Protein AF-A0A920S9R6-F1 (afdb_monomer)

Nearest PDB structures (foldseek):
  3doh-assembly1_A  TM=9.016E-01  e=1.898E-04  Thermotoga maritima
  3doh-assembly1_B  TM=9.014E-01  e=3.666E-04  Thermotoga maritima
  3wyd-assembly1_B  TM=8.411E-01  e=3.435E-03  uncultured organism
  4fhz-assembly1_A-2  TM=7.573E-01  e=6.634E-03  Cereibacter sphaeroides
  4ftw-assembly1_A-2  TM=7.913E-01  e=1.780E-02  Cereibacter sphaeroides 2.4.1

Foldseek 3Di:
DVVCQVCVVPDQEEEAELDAQDDDDLVSAQNHAYEYEYECQAPPRHVVRVVVVQVNNVVSNGHYWYFYQDHDHRDPDPDGDTPDGD

Solvent-accessible surface area (backbone atoms only — not comparable to full-atom values): 4988 Å² total; per-residue (Å²): 102,75,66,52,66,78,41,33,95,79,46,85,56,48,70,45,66,60,48,76,66,65,101,73,66,32,84,59,29,42,89,32,45,34,42,38,37,34,21,60,53,20,85,86,53,56,45,66,28,40,50,52,47,54,50,52,28,46,75,53,63,21,52,63,41,42,37,42,31,70,91,22,37,90,67,89,62,102,82,68,82,64,82,41,81,89

Sequence (86 aa):
MAVGQLLYERLAAIAPVCPPFGFVNPANFKDLPVWCFHGAMDSVIPVSDSVKMVRLLRSGGCNVKFTVYPDADQIVGPRRTPIRTL

Structure (mmCIF, N/CA/C/O backbone):
data_AF-A0A920S9R6-F1
#
_entry.id   AF-A0A920S9R6-F1
#
loop_
_atom_site.group_PDB
_atom_site.id
_atom_site.type_symbol
_atom_site.label_atom_id
_atom_site.label_alt_id
_atom_site.label_comp_id
_atom_site.label_asym_id
_atom_site.label_entity_id
_atom_site.label_seq_id
_atom_site.pdbx_PDB_ins_code
_atom_site.Cartn_x
_atom_site.Cartn_y
_atom_site.Cartn_z
_atom_site.occupancy
_atom_site.B_iso_or_equiv
_atom_site.auth_seq_id
_atom_site.auth_comp_id
_atom_site.auth_asym_id
_atom_site.auth_atom_id
_atom_site.pdbx_PDB_model_num
ATOM 1 N N . MET A 1 1 ? 2.630 7.792 2.028 1.00 70.19 1 MET A N 1
ATOM 2 C CA . MET A 1 1 ? 2.213 7.200 3.323 1.00 70.19 1 MET A CA 1
ATOM 3 C C . MET A 1 1 ? 2.599 8.026 4.545 1.00 70.19 1 MET A C 1
ATOM 5 O O . MET A 1 1 ? 1.770 8.124 5.437 1.00 70.19 1 MET A O 1
ATOM 9 N N . ALA A 1 2 ? 3.794 8.631 4.605 1.00 74.38 2 ALA A N 1
ATOM 10 C CA . ALA A 1 2 ? 4.249 9.400 5.775 1.00 74.38 2 ALA A CA 1
ATOM 11 C C . ALA A 1 2 ? 3.260 10.495 6.229 1.00 74.38 2 ALA A C 1
ATOM 13 O O . ALA A 1 2 ? 2.812 10.478 7.368 1.00 74.38 2 ALA A O 1
ATOM 14 N N . VAL A 1 3 ? 2.823 11.372 5.317 1.00 76.50 3 VAL A N 1
ATOM 15 C CA . VAL A 1 3 ? 1.816 12.410 5.628 1.00 76.50 3 VAL A CA 1
ATOM 16 C C . VAL A 1 3 ? 0.474 11.801 6.048 1.00 76.50 3 VAL A C 1
ATOM 18 O O . VAL A 1 3 ? -0.171 12.296 6.966 1.00 76.50 3 VAL A O 1
ATOM 21 N N . GLY A 1 4 ? 0.085 10.683 5.425 1.00 78.19 4 GLY A N 1
ATOM 22 C CA . GLY A 1 4 ? -1.147 9.968 5.758 1.00 78.19 4 GLY A CA 1
ATOM 23 C C . GLY A 1 4 ? -1.201 9.531 7.222 1.00 78.19 4 GLY A C 1
ATOM 24 O O . GLY A 1 4 ? -2.245 9.657 7.836 1.00 78.19 4 GLY A O 1
ATOM 25 N N . GLN A 1 5 ? -0.080 9.109 7.815 1.00 83.94 5 GLN A N 1
ATOM 26 C CA . GLN A 1 5 ? -0.030 8.737 9.238 1.00 83.94 5 GLN A CA 1
ATOM 27 C C . GLN A 1 5 ? -0.075 9.900 10.212 1.00 83.94 5 GLN A C 1
ATOM 29 O O . GLN A 1 5 ? -0.406 9.679 11.373 1.00 83.94 5 GLN A O 1
ATOM 34 N N . LEU A 1 6 ? 0.299 11.098 9.773 1.00 85.31 6 LEU A N 1
ATOM 35 C CA . LEU A 1 6 ? 0.296 12.290 10.618 1.00 85.31 6 LEU A CA 1
ATOM 36 C C . LEU A 1 6 ? -1.054 13.004 10.582 1.00 85.31 6 LEU A C 1
ATOM 38 O O . LEU A 1 6 ? -1.399 13.707 11.523 1.00 85.31 6 LEU A O 1
ATOM 42 N N . LEU A 1 7 ? -1.810 12.833 9.495 1.00 87.31 7 LEU A N 1
ATOM 43 C CA . LEU A 1 7 ? -3.054 13.557 9.241 1.00 87.31 7 LEU A CA 1
ATOM 44 C C . LEU A 1 7 ? -4.258 12.632 9.034 1.00 87.31 7 LEU A C 1
ATOM 46 O O . LEU A 1 7 ? -5.273 13.092 8.524 1.00 87.31 7 LEU A O 1
ATOM 50 N N . TYR A 1 8 ? -4.166 11.351 9.399 1.00 87.25 8 TYR A N 1
ATOM 51 C CA . TYR A 1 8 ? -5.194 10.342 9.108 1.00 87.25 8 TYR A CA 1
ATOM 52 C C . TYR A 1 8 ? -6.606 10.751 9.550 1.00 87.25 8 TYR A C 1
ATOM 54 O O . TYR A 1 8 ? -7.555 10.521 8.811 1.00 87.25 8 TYR A O 1
ATOM 62 N N . GLU A 1 9 ? -6.738 11.444 10.684 1.00 88.88 9 GLU A N 1
ATOM 63 C CA . GLU A 1 9 ? -8.018 11.949 11.208 1.00 88.88 9 GLU A CA 1
ATOM 64 C C . GLU A 1 9 ? -8.639 13.081 10.369 1.00 88.88 9 GLU A C 1
ATOM 66 O O . GLU A 1 9 ? -9.800 13.437 10.550 1.00 88.88 9 GLU A O 1
ATOM 71 N N . ARG A 1 10 ? -7.865 13.690 9.466 1.00 90.56 10 ARG A N 1
ATOM 72 C CA . ARG A 1 10 ? -8.272 14.836 8.634 1.00 90.56 10 ARG A CA 1
ATOM 73 C C . ARG A 1 10 ? -8.477 14.466 7.169 1.00 90.56 10 ARG A C 1
ATOM 75 O O . ARG A 1 10 ? -8.791 15.337 6.360 1.00 90.56 10 ARG A O 1
ATOM 82 N N . LEU A 1 11 ? -8.247 13.207 6.809 1.00 90.06 11 LEU A N 1
ATOM 83 C CA . LEU A 1 11 ? -8.324 12.729 5.436 1.00 90.06 11 LEU A CA 1
ATOM 84 C C . LEU A 1 11 ? -9.598 11.909 5.247 1.00 90.06 11 LEU A C 1
ATOM 86 O O . LEU A 1 11 ? -9.984 11.134 6.111 1.00 90.06 11 LEU A O 1
ATOM 90 N N . ALA A 1 12 ? -10.231 12.052 4.084 1.00 91.75 12 ALA A N 1
ATOM 91 C CA . ALA A 1 12 ? -11.355 11.196 3.706 1.00 91.75 12 ALA A CA 1
ATOM 92 C C . ALA A 1 12 ? -10.888 9.842 3.139 1.00 91.75 12 ALA A C 1
ATOM 94 O O . ALA A 1 12 ? -11.594 8.846 3.252 1.00 91.75 12 ALA A O 1
ATOM 95 N N . ALA A 1 13 ? -9.713 9.813 2.499 1.00 92.12 13 ALA A N 1
ATOM 96 C CA . ALA A 1 13 ? -9.073 8.619 1.949 1.00 92.12 13 ALA A CA 1
ATOM 97 C C . ALA A 1 13 ? -7.608 8.912 1.584 1.00 92.12 13 ALA A C 1
ATOM 99 O O . ALA A 1 13 ? -7.205 10.074 1.475 1.00 92.12 13 ALA A O 1
ATOM 100 N N . ILE A 1 14 ? -6.828 7.860 1.319 1.00 93.25 14 ILE A N 1
ATOM 101 C CA . ILE A 1 14 ? -5.493 7.968 0.716 1.00 93.25 14 ILE A CA 1
ATOM 102 C C . ILE A 1 14 ? -5.314 7.011 -0.466 1.00 93.25 14 ILE A C 1
ATOM 104 O O . ILE A 1 14 ? -5.788 5.875 -0.449 1.00 93.25 14 ILE A O 1
ATOM 108 N N . ALA A 1 15 ? -4.569 7.459 -1.478 1.00 93.25 15 ALA A N 1
ATOM 109 C CA . ALA A 1 15 ? -4.272 6.681 -2.679 1.00 93.25 15 ALA A CA 1
ATOM 110 C C . ALA A 1 15 ? -2.757 6.624 -2.960 1.00 93.25 15 ALA A C 1
ATOM 112 O O . ALA A 1 15 ? -2.258 7.372 -3.801 1.00 93.25 15 ALA A O 1
ATOM 113 N N . PRO A 1 16 ? -1.977 5.820 -2.209 1.00 91.31 16 PRO A N 1
ATOM 114 C CA . PRO A 1 16 ? -0.540 5.720 -2.437 1.00 91.31 16 PRO A CA 1
ATOM 115 C C . PRO A 1 16 ? -0.220 5.040 -3.780 1.00 91.31 16 PRO A C 1
ATOM 117 O O . PRO A 1 16 ? -0.800 4.006 -4.112 1.00 91.31 16 PRO A O 1
ATOM 120 N N . VAL A 1 17 ? 0.745 5.602 -4.514 1.00 91.12 17 VAL A N 1
ATOM 121 C CA . VAL A 1 17 ? 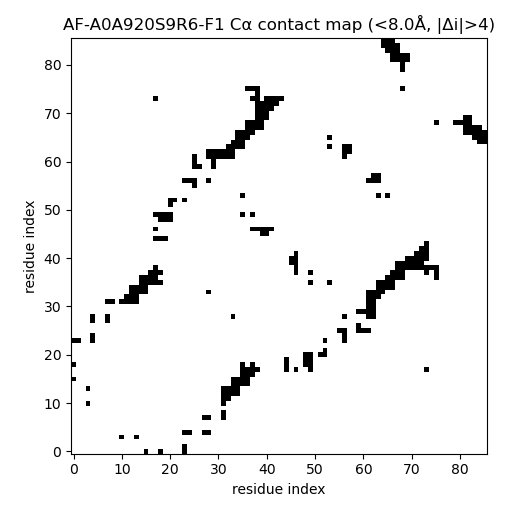1.278 5.064 -5.777 1.00 91.12 17 VAL A CA 1
ATOM 122 C C . VAL A 1 17 ? 2.736 4.677 -5.563 1.00 91.12 17 VAL A C 1
ATOM 124 O O . VAL A 1 17 ? 3.504 5.483 -5.040 1.00 91.12 17 VAL A O 1
ATOM 127 N N . CYS A 1 18 ? 3.075 3.435 -5.907 1.00 89.44 18 CYS A N 1
ATOM 128 C CA . CYS A 1 18 ? 4.382 2.816 -5.682 1.00 89.44 18 CYS A CA 1
ATOM 129 C C . CYS A 1 18 ? 4.977 3.087 -4.280 1.00 89.44 18 CYS A C 1
ATOM 131 O O . CYS A 1 18 ? 6.119 3.533 -4.172 1.00 89.44 18 CYS A O 1
ATOM 133 N N . PRO A 1 19 ? 4.228 2.894 -3.171 1.00 88.06 19 PRO A N 1
ATOM 134 C CA . PRO A 1 19 ? 4.751 3.211 -1.850 1.00 88.06 19 PRO A CA 1
ATOM 135 C C . PRO A 1 19 ? 5.920 2.287 -1.470 1.00 88.06 19 PRO A C 1
ATOM 137 O O . PRO A 1 19 ? 5.796 1.064 -1.585 1.00 88.06 19 PRO A O 1
ATOM 140 N N . PRO A 1 20 ? 7.023 2.841 -0.935 1.00 84.25 20 PRO A N 1
ATOM 141 C CA . PRO A 1 20 ? 8.046 2.025 -0.304 1.00 84.25 20 PRO A CA 1
ATOM 142 C C . PRO A 1 20 ? 7.488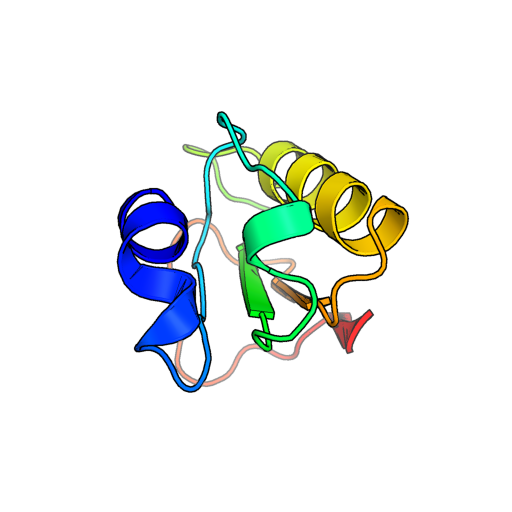 1.391 0.972 1.00 84.25 20 PRO A C 1
ATOM 144 O O . PRO A 1 20 ? 6.566 1.921 1.609 1.00 84.25 20 PRO A O 1
ATOM 147 N N . PHE A 1 21 ? 8.087 0.282 1.392 1.00 81.38 21 PHE A N 1
ATOM 148 C CA . PHE A 1 21 ? 7.777 -0.297 2.688 1.00 81.38 21 PHE A CA 1
ATOM 149 C C . PHE A 1 21 ? 8.531 0.477 3.778 1.00 81.38 21 PHE A C 1
ATOM 151 O O . PHE A 1 21 ? 9.755 0.440 3.854 1.00 81.38 21 PHE A O 1
ATOM 158 N N . GLY A 1 22 ? 7.796 1.204 4.616 1.00 78.56 22 GLY A N 1
ATOM 159 C CA . GLY A 1 22 ? 8.341 1.976 5.735 1.00 78.56 22 GLY A CA 1
ATOM 160 C C . GLY A 1 22 ? 7.445 1.877 6.965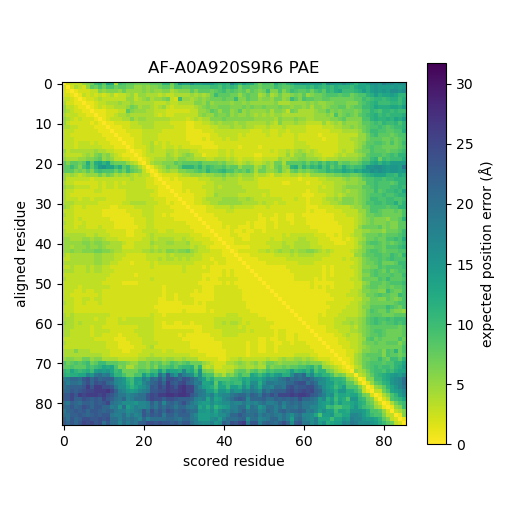 1.00 78.56 22 GLY A C 1
ATOM 161 O O . GLY A 1 22 ? 6.436 1.176 6.932 1.00 78.56 22 GLY A O 1
ATOM 162 N N . PHE A 1 23 ? 7.804 2.580 8.044 1.00 71.44 23 PHE A N 1
ATOM 163 C CA . PHE A 1 23 ? 7.051 2.611 9.304 1.00 71.44 23 PHE A CA 1
ATOM 164 C C . PHE A 1 23 ? 5.594 2.999 9.052 1.00 71.44 23 PHE A C 1
ATOM 166 O O . PHE A 1 23 ? 5.302 4.181 8.929 1.00 71.44 23 PHE A O 1
ATOM 173 N N . VAL A 1 24 ? 4.702 2.017 8.925 1.00 87.12 24 VAL A N 1
ATOM 174 C CA . VAL A 1 24 ? 3.254 2.176 8.779 1.00 87.12 24 VAL A CA 1
ATOM 175 C C . VAL A 1 24 ? 2.609 1.539 9.993 1.00 87.12 24 VAL A C 1
ATOM 177 O O . VAL A 1 24 ? 2.774 0.344 10.213 1.00 87.12 24 VAL A O 1
ATOM 180 N N . ASN A 1 25 ? 1.880 2.331 10.774 1.00 90.88 25 ASN A N 1
ATOM 181 C CA . ASN A 1 25 ? 1.088 1.845 11.893 1.00 90.88 25 ASN A CA 1
ATOM 182 C C . ASN A 1 25 ? -0.368 1.613 11.448 1.00 90.88 25 ASN A C 1
ATOM 184 O O . ASN A 1 25 ? -1.076 2.593 11.206 1.00 90.88 25 ASN A O 1
ATOM 188 N N . PRO A 1 26 ? -0.852 0.357 11.366 1.00 92.38 26 PRO A N 1
ATOM 189 C CA . PRO A 1 26 ? -2.238 0.069 10.997 1.00 92.38 26 PRO A CA 1
ATOM 190 C C . PRO A 1 26 ? -3.281 0.729 11.902 1.00 92.38 26 PRO A C 1
ATOM 192 O O . PRO A 1 26 ? -4.375 1.034 11.436 1.00 92.38 26 PRO A O 1
ATOM 195 N N . ALA A 1 27 ? -2.956 0.996 13.173 1.00 92.69 27 ALA A N 1
ATOM 196 C CA . ALA A 1 27 ? -3.882 1.651 14.096 1.00 92.69 27 ALA A CA 1
ATOM 197 C C . ALA A 1 27 ? -4.364 3.014 13.571 1.00 92.69 27 ALA A C 1
ATOM 199 O O . ALA A 1 27 ? -5.530 3.350 13.741 1.00 92.69 27 ALA A O 1
ATOM 200 N N . ASN A 1 28 ? -3.505 3.739 12.850 1.00 92.38 28 ASN A N 1
ATOM 201 C CA . ASN A 1 28 ? -3.819 5.055 12.294 1.00 92.38 28 ASN A CA 1
ATOM 202 C C . ASN A 1 28 ? -4.691 4.973 11.024 1.00 92.38 28 ASN A C 1
ATOM 204 O O . ASN A 1 28 ? -5.117 5.995 10.507 1.00 92.38 28 ASN A O 1
ATOM 208 N N . PHE A 1 29 ? -4.929 3.782 10.468 1.00 93.19 29 PHE A N 1
ATOM 209 C CA . PHE A 1 29 ? -5.601 3.612 9.173 1.00 93.19 29 PHE A CA 1
ATOM 210 C C . PHE A 1 29 ? -6.864 2.756 9.237 1.00 93.19 29 PHE A C 1
ATOM 212 O O . PHE A 1 29 ? -7.431 2.447 8.191 1.00 93.19 29 PHE A O 1
ATOM 219 N N . LYS A 1 30 ? -7.309 2.335 10.427 1.00 93.00 30 LYS A N 1
ATOM 220 C CA . LYS A 1 30 ? -8.490 1.465 10.566 1.00 93.00 30 LYS A CA 1
ATOM 221 C C . LYS A 1 30 ? -9.731 2.052 9.896 1.00 93.00 30 LYS A C 1
ATOM 223 O O . LYS A 1 30 ? -10.372 1.357 9.112 1.00 93.00 30 LYS A O 1
ATOM 228 N N . ASP A 1 31 ? -9.981 3.334 10.137 1.00 93.00 31 ASP A N 1
ATOM 229 C CA . ASP A 1 31 ? -11.169 4.035 9.644 1.00 93.00 31 ASP A CA 1
ATOM 230 C C . ASP A 1 31 ? -10.904 4.858 8.373 1.00 93.00 31 ASP A C 1
ATOM 232 O O . ASP A 1 31 ? -11.814 5.493 7.845 1.00 93.00 31 ASP A O 1
ATOM 236 N N . LEU A 1 32 ? -9.669 4.839 7.854 1.00 94.31 32 LEU A N 1
ATOM 237 C CA . LEU A 1 32 ? -9.278 5.599 6.669 1.00 94.31 32 LEU A CA 1
ATOM 238 C C . LEU A 1 32 ? -9.190 4.676 5.445 1.00 94.31 32 LEU A C 1
ATOM 240 O O . LEU A 1 32 ? -8.283 3.843 5.379 1.00 94.31 32 LEU A O 1
ATOM 244 N N . PRO A 1 33 ? -10.065 4.828 4.435 1.00 95.00 33 PRO A N 1
ATOM 245 C CA . PRO A 1 33 ? -9.971 4.059 3.202 1.00 95.00 33 PRO A CA 1
ATOM 246 C C . PRO A 1 33 ? -8.626 4.261 2.497 1.00 95.00 33 PRO A C 1
ATOM 248 O O . PRO A 1 33 ? -8.203 5.391 2.232 1.00 95.00 33 PRO A O 1
ATOM 251 N N . VAL A 1 34 ? -7.978 3.152 2.136 1.00 94.75 34 VAL A N 1
ATOM 252 C CA . VAL A 1 34 ? -6.714 3.155 1.392 1.00 94.75 34 VAL A CA 1
ATOM 253 C C . VAL A 1 34 ? -6.901 2.465 0.047 1.00 94.75 34 VAL A C 1
ATOM 255 O O . VAL A 1 34 ? -7.384 1.335 -0.011 1.00 94.75 34 VAL A O 1
ATOM 258 N N . TRP A 1 35 ? -6.465 3.099 -1.042 1.00 95.38 35 TRP A N 1
ATOM 259 C CA . TRP A 1 35 ? -6.357 2.451 -2.351 1.00 95.38 35 TRP A CA 1
ATOM 260 C C . TRP A 1 35 ? -4.931 2.54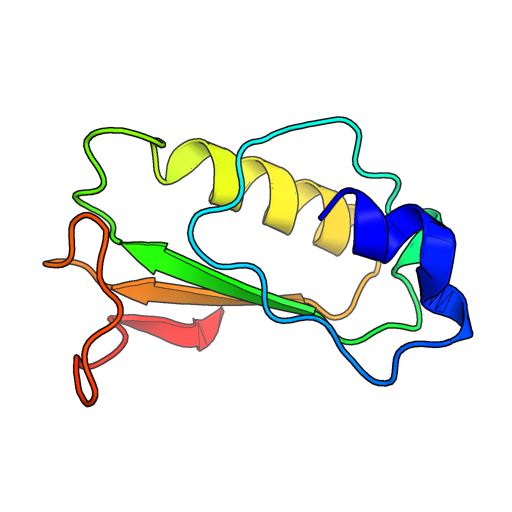5 -2.886 1.00 95.38 35 TRP A C 1
ATOM 262 O O . TRP A 1 35 ? -4.501 3.569 -3.402 1.00 95.38 35 TRP A O 1
ATOM 272 N N . CYS A 1 36 ? -4.185 1.457 -2.739 1.00 93.44 36 CYS A N 1
ATOM 273 C CA . CYS A 1 36 ? -2.805 1.368 -3.185 1.00 93.44 36 CYS A CA 1
ATOM 274 C C . CYS A 1 36 ? -2.716 0.944 -4.661 1.00 93.44 36 CYS A C 1
ATOM 276 O O . CYS A 1 36 ? -3.449 0.051 -5.098 1.00 93.44 36 CYS A O 1
ATOM 278 N N . PHE A 1 37 ? -1.792 1.552 -5.405 1.00 92.81 37 PHE A N 1
ATOM 279 C CA . PHE A 1 37 ? -1.498 1.243 -6.805 1.00 92.81 37 PHE A CA 1
ATOM 280 C C . PHE A 1 37 ? -0.002 0.984 -7.004 1.00 92.81 37 PHE A C 1
ATOM 282 O O . PHE A 1 37 ? 0.822 1.717 -6.461 1.00 92.81 37 PHE A O 1
ATOM 289 N N . HIS A 1 38 ? 0.361 -0.017 -7.811 1.00 92.00 38 HIS A N 1
ATOM 290 C CA . HIS A 1 38 ? 1.767 -0.305 -8.144 1.00 92.00 38 HIS A CA 1
ATOM 291 C C . HIS A 1 38 ? 1.908 -0.923 -9.540 1.00 92.00 38 HIS A C 1
ATOM 293 O O . HIS A 1 38 ? 1.050 -1.702 -9.958 1.00 92.00 38 HIS A O 1
ATOM 299 N N . GLY A 1 39 ? 2.989 -0.614 -10.255 1.00 90.94 39 GLY A N 1
ATOM 300 C CA . GLY A 1 39 ? 3.413 -1.357 -11.445 1.00 90.94 39 GLY A CA 1
ATOM 301 C C . GLY A 1 39 ? 4.197 -2.631 -11.101 1.00 90.94 39 GLY A C 1
ATOM 302 O O . GLY A 1 39 ? 5.091 -2.616 -10.264 1.00 90.94 39 GLY A O 1
ATOM 303 N N . ALA A 1 40 ? 3.879 -3.770 -11.713 1.00 88.94 40 ALA A N 1
ATOM 304 C CA . ALA A 1 40 ? 4.577 -5.023 -11.414 1.00 88.94 40 ALA A CA 1
ATOM 305 C C . ALA A 1 40 ? 6.018 -5.048 -11.951 1.00 88.94 40 ALA A C 1
ATOM 307 O O . ALA A 1 40 ? 6.825 -5.829 -11.452 1.00 88.94 40 ALA A O 1
ATOM 308 N N . MET A 1 41 ? 6.330 -4.200 -12.935 1.00 89.25 41 MET A N 1
ATOM 309 C CA . MET A 1 41 ? 7.661 -4.060 -13.530 1.00 89.25 41 MET A CA 1
ATOM 310 C C . MET A 1 41 ? 8.439 -2.870 -12.958 1.00 89.25 41 MET A C 1
ATOM 312 O O . MET A 1 41 ? 9.443 -2.488 -13.550 1.00 89.25 41 MET A O 1
ATOM 316 N N . ASP A 1 42 ? 7.986 -2.283 -11.841 1.00 88.62 42 ASP A N 1
ATOM 317 C CA . ASP A 1 42 ? 8.672 -1.162 -11.192 1.00 88.62 42 ASP A CA 1
ATOM 318 C C . ASP A 1 42 ? 10.107 -1.552 -10.805 1.00 88.62 42 ASP A C 1
ATOM 320 O O . ASP A 1 42 ? 10.343 -2.382 -9.920 1.00 88.62 42 ASP A O 1
ATOM 324 N N . SER A 1 43 ? 11.061 -0.966 -11.522 1.00 90.00 43 SER A N 1
ATOM 325 C CA . SER A 1 43 ? 12.496 -1.215 -11.370 1.00 90.00 43 SER A CA 1
ATOM 326 C C . SER A 1 43 ? 13.138 -0.403 -10.241 1.00 90.00 43 SER A C 1
ATOM 328 O O . SER A 1 43 ? 14.262 -0.706 -9.840 1.00 90.00 43 SER A O 1
ATOM 330 N N . VAL A 1 44 ? 12.435 0.604 -9.711 1.00 91.69 44 VAL A N 1
ATOM 331 C CA . VAL A 1 44 ? 12.933 1.512 -8.669 1.00 91.69 44 VAL A CA 1
ATOM 332 C C . VAL A 1 44 ? 12.413 1.089 -7.302 1.00 91.69 44 VAL A C 1
ATOM 334 O O . VAL A 1 44 ? 13.190 0.973 -6.354 1.00 91.69 44 VAL A O 1
ATOM 337 N N . ILE A 1 45 ? 11.108 0.832 -7.191 1.00 89.62 45 ILE A N 1
ATOM 338 C CA . ILE A 1 45 ? 10.465 0.368 -5.961 1.00 89.62 45 ILE A CA 1
ATOM 339 C C . ILE A 1 45 ? 9.821 -0.989 -6.243 1.00 89.62 45 ILE A C 1
ATOM 341 O O . ILE A 1 45 ? 8.749 -1.042 -6.847 1.00 89.62 45 ILE A O 1
ATOM 345 N N . PRO A 1 46 ? 10.412 -2.102 -5.774 1.00 92.00 46 PRO A N 1
ATOM 346 C CA . PRO A 1 46 ? 9.859 -3.425 -6.021 1.00 92.00 46 PRO A CA 1
ATOM 347 C C . PRO A 1 46 ? 8.412 -3.534 -5.529 1.00 92.00 46 PRO A C 1
ATOM 349 O O . PRO A 1 46 ? 8.114 -3.217 -4.377 1.00 92.00 46 PRO A O 1
ATOM 352 N N . VAL A 1 47 ? 7.515 -4.092 -6.349 1.00 92.88 47 VAL A N 1
ATOM 353 C CA . VAL A 1 47 ? 6.094 -4.312 -5.989 1.00 92.88 47 VAL A CA 1
ATOM 354 C C . VAL A 1 47 ? 5.908 -5.081 -4.670 1.00 92.88 47 VAL A C 1
ATOM 356 O O . VAL A 1 47 ? 4.890 -4.944 -3.987 1.00 92.88 47 VAL A O 1
ATOM 359 N N . SER A 1 48 ? 6.912 -5.874 -4.276 1.00 93.88 48 SER A N 1
ATOM 360 C CA . SER A 1 48 ? 6.928 -6.610 -3.009 1.00 93.88 48 SER A CA 1
ATOM 361 C C . SER A 1 48 ? 6.799 -5.700 -1.782 1.00 93.88 48 SER A C 1
ATOM 363 O O . SER A 1 48 ? 6.238 -6.128 -0.773 1.00 93.88 48 SER A O 1
ATOM 365 N N . ASP A 1 49 ? 7.230 -4.444 -1.868 1.00 94.19 49 ASP A N 1
ATOM 366 C CA . ASP A 1 49 ? 7.124 -3.479 -0.777 1.00 94.19 49 ASP A CA 1
ATOM 367 C C . ASP A 1 49 ? 5.683 -3.010 -0.556 1.00 94.19 49 ASP A C 1
ATOM 369 O O . ASP A 1 49 ? 5.181 -3.069 0.573 1.00 94.19 49 ASP A O 1
ATOM 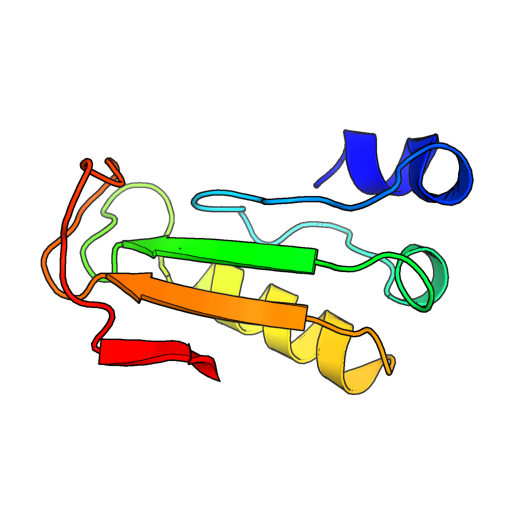373 N N . SER A 1 50 ? 4.956 -2.693 -1.630 1.00 93.50 50 SER A N 1
ATOM 374 C CA . SER A 1 50 ? 3.509 -2.465 -1.552 1.00 93.50 50 SER A CA 1
ATOM 375 C C . SER A 1 50 ? 2.758 -3.688 -1.052 1.00 93.50 50 SER A C 1
ATOM 377 O O . SER A 1 50 ? 1.846 -3.555 -0.237 1.00 93.50 50 SER A O 1
ATOM 379 N N . VAL A 1 51 ? 3.149 -4.892 -1.485 1.00 94.88 51 VAL A N 1
ATOM 380 C CA . VAL A 1 51 ? 2.533 -6.140 -1.006 1.00 94.88 51 VAL A CA 1
ATOM 381 C C . VAL A 1 51 ? 2.713 -6.294 0.506 1.00 94.88 51 VAL A C 1
ATOM 383 O O . VAL A 1 51 ? 1.740 -6.604 1.198 1.00 94.88 51 VAL A O 1
ATOM 386 N N . LYS A 1 52 ? 3.919 -6.060 1.042 1.00 95.00 52 LYS A N 1
ATOM 387 C CA . LYS A 1 52 ? 4.178 -6.099 2.494 1.00 95.00 52 LYS A CA 1
ATOM 388 C C . LYS A 1 52 ? 3.321 -5.071 3.233 1.00 95.00 52 LYS A C 1
ATOM 390 O O . LYS A 1 52 ? 2.682 -5.419 4.223 1.00 95.00 52 LYS A O 1
ATOM 395 N N . MET A 1 53 ? 3.248 -3.838 2.728 1.00 93.81 53 MET A N 1
ATOM 396 C CA . MET A 1 53 ? 2.456 -2.767 3.337 1.00 93.81 53 MET A CA 1
ATOM 397 C C . MET A 1 53 ? 0.955 -3.090 3.352 1.00 93.81 53 MET A C 1
ATOM 399 O O . MET A 1 53 ? 0.303 -2.963 4.387 1.00 93.81 53 MET A O 1
ATOM 403 N N . VAL A 1 54 ? 0.399 -3.540 2.225 1.00 94.81 54 VAL A N 1
ATOM 404 C CA . VAL A 1 54 ? -1.021 -3.908 2.107 1.00 94.81 54 VAL A CA 1
ATOM 405 C C . VAL A 1 54 ? -1.355 -5.073 3.036 1.00 94.81 54 VAL A C 1
ATOM 407 O O . VAL A 1 54 ? -2.387 -5.039 3.704 1.00 94.81 54 VAL A O 1
ATOM 410 N N . ARG A 1 55 ? -0.481 -6.085 3.128 1.00 95.06 55 ARG A N 1
ATOM 411 C CA . ARG A 1 55 ? -0.651 -7.203 4.070 1.00 95.06 55 ARG A CA 1
ATOM 412 C C . ARG A 1 55 ? -0.644 -6.730 5.519 1.00 95.06 55 ARG A C 1
ATOM 414 O O . ARG A 1 55 ? -1.524 -7.135 6.273 1.00 95.06 55 ARG A O 1
ATOM 421 N N . LEU A 1 56 ? 0.293 -5.855 5.884 1.00 94.50 56 LEU A N 1
ATOM 422 C CA . LEU A 1 56 ? 0.374 -5.279 7.225 1.00 94.50 56 LEU A CA 1
ATOM 423 C C . LEU A 1 56 ? -0.922 -4.537 7.587 1.00 94.50 56 LEU A C 1
ATOM 425 O O . LEU A 1 56 ? -1.540 -4.845 8.604 1.00 94.50 56 LEU A O 1
ATOM 429 N N . LEU A 1 57 ? -1.386 -3.629 6.724 1.00 94.31 57 LEU A N 1
ATOM 430 C CA . LEU A 1 57 ? -2.626 -2.879 6.942 1.00 94.31 57 LEU A CA 1
ATOM 431 C C . LEU A 1 57 ? -3.857 -3.795 7.035 1.00 94.31 57 LEU A C 1
ATOM 433 O O . LEU A 1 57 ? -4.663 -3.649 7.951 1.00 94.31 57 LEU A 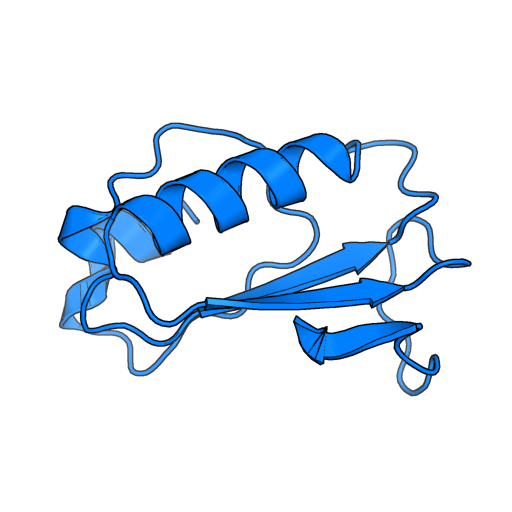O 1
ATOM 437 N N . ARG A 1 58 ? -3.982 -4.787 6.143 1.00 95.88 58 ARG A N 1
ATOM 438 C CA . ARG A 1 58 ? -5.088 -5.760 6.188 1.00 95.88 58 ARG A CA 1
ATOM 439 C C . ARG A 1 58 ? -5.072 -6.595 7.463 1.00 95.88 58 ARG A C 1
ATOM 441 O O . ARG A 1 58 ? -6.124 -6.804 8.055 1.00 95.88 58 ARG A O 1
ATOM 448 N N . SER A 1 59 ? -3.894 -7.030 7.914 1.00 95.75 59 SER A N 1
ATOM 449 C CA . SER A 1 59 ? -3.756 -7.769 9.177 1.00 95.75 59 SER A CA 1
ATOM 450 C C . SER A 1 59 ? -4.139 -6.929 10.400 1.00 95.75 59 SER A C 1
ATOM 452 O O . SER A 1 59 ? -4.618 -7.471 11.390 1.00 95.75 59 SER A O 1
ATOM 454 N N . GLY A 1 60 ? -4.003 -5.602 10.308 1.00 95.06 60 GLY A N 1
ATOM 455 C CA . GLY A 1 60 ? -4.476 -4.647 11.311 1.00 95.06 60 GLY A CA 1
ATOM 456 C C . GLY A 1 60 ? -5.966 -4.294 11.224 1.00 95.06 60 GLY A C 1
ATOM 457 O O . GLY A 1 60 ? -6.433 -3.479 12.022 1.00 95.06 60 GLY A O 1
ATOM 458 N N . GLY A 1 61 ? -6.710 -4.883 10.281 1.00 95.94 61 GLY A N 1
ATOM 459 C CA . GLY A 1 61 ? -8.141 -4.639 10.080 1.00 95.94 61 GLY A CA 1
ATOM 460 C C . GLY A 1 61 ? -8.478 -3.403 9.240 1.00 95.94 61 GLY A C 1
ATOM 461 O O . GLY A 1 61 ? -9.629 -2.982 9.236 1.00 95.94 61 GLY A O 1
ATOM 462 N N . CYS A 1 62 ? -7.511 -2.804 8.539 1.00 95.81 62 CYS A N 1
ATOM 463 C CA . CYS A 1 62 ? -7.758 -1.625 7.707 1.00 95.81 62 CYS A CA 1
ATOM 464 C C . CYS A 1 62 ? -8.462 -1.984 6.388 1.00 95.81 62 CYS A C 1
ATOM 466 O O . CYS A 1 62 ? -8.167 -3.007 5.760 1.00 95.81 62 CYS A O 1
ATOM 468 N N . ASN A 1 63 ? -9.315 -1.080 5.902 1.00 95.19 63 ASN A N 1
ATOM 469 C CA . ASN A 1 63 ? -9.948 -1.196 4.590 1.00 95.19 63 ASN A CA 1
ATOM 470 C C . ASN A 1 63 ? -8.989 -0.755 3.468 1.00 95.19 63 ASN A C 1
ATOM 472 O O . ASN A 1 63 ? -8.870 0.433 3.158 1.00 95.19 63 ASN A O 1
ATOM 476 N N . VAL A 1 64 ? -8.300 -1.724 2.858 1.00 95.81 64 VAL A N 1
ATOM 477 C CA . VAL A 1 64 ? -7.290 -1.469 1.821 1.00 95.81 64 VAL A CA 1
ATOM 478 C C . VAL A 1 64 ? -7.634 -2.173 0.520 1.00 95.81 64 VAL A C 1
ATOM 480 O O . VAL A 1 64 ? -7.627 -3.403 0.467 1.00 95.81 64 VAL A O 1
ATOM 483 N N . LYS A 1 65 ? -7.805 -1.403 -0.555 1.00 95.94 65 LYS A N 1
ATOM 484 C CA . LYS A 1 65 ? -7.808 -1.892 -1.940 1.00 95.94 65 LYS A CA 1
ATOM 485 C C . LYS A 1 65 ? -6.394 -1.862 -2.500 1.00 95.94 65 LYS A C 1
ATOM 487 O O . LYS A 1 65 ? -5.652 -0.910 -2.250 1.00 95.94 65 LYS A O 1
ATOM 492 N N . PHE A 1 66 ? -6.022 -2.878 -3.272 1.00 94.69 66 PHE A N 1
ATOM 493 C CA . PHE A 1 66 ? -4.725 -2.908 -3.944 1.00 94.69 66 PHE A CA 1
ATOM 494 C C . PHE A 1 66 ? -4.872 -3.278 -5.414 1.00 94.69 66 PHE A C 1
ATOM 496 O O . PHE A 1 66 ? -5.459 -4.308 -5.747 1.00 94.69 66 PHE A O 1
ATOM 503 N N . THR A 1 67 ? -4.322 -2.426 -6.275 1.00 92.88 67 THR A N 1
ATOM 504 C CA . THR A 1 67 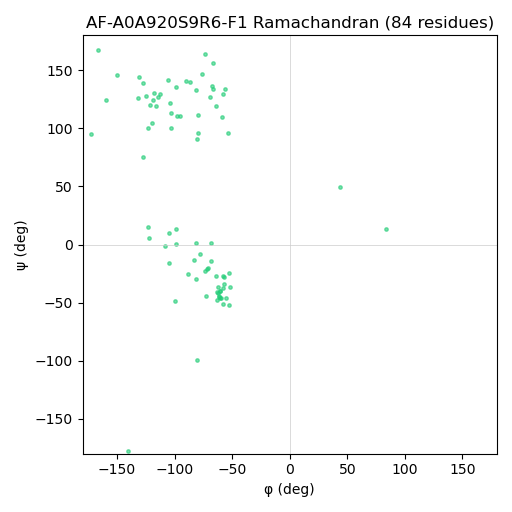? -4.324 -2.593 -7.724 1.00 92.88 67 THR A CA 1
ATOM 505 C C . THR A 1 67 ? -2.896 -2.697 -8.236 1.00 92.88 67 THR A C 1
ATOM 507 O O . THR A 1 67 ? -2.081 -1.801 -8.020 1.00 92.88 67 THR A O 1
ATOM 510 N N . VAL A 1 68 ? -2.615 -3.782 -8.955 1.00 90.56 68 VAL A N 1
ATOM 511 C CA . VAL A 1 68 ? -1.322 -4.003 -9.609 1.00 90.56 68 VAL A CA 1
ATOM 512 C C . VAL A 1 68 ? -1.490 -3.951 -11.122 1.00 90.56 68 VAL A C 1
ATOM 514 O O . VAL A 1 68 ? -2.352 -4.634 -11.684 1.00 90.56 68 VAL A O 1
ATOM 517 N N . TYR A 1 69 ? -0.644 -3.156 -11.772 1.00 88.38 69 TYR A N 1
ATOM 518 C CA . TYR A 1 69 ? -0.561 -3.057 -13.224 1.00 88.38 69 TYR A CA 1
ATOM 519 C C . TYR A 1 69 ? 0.589 -3.938 -13.728 1.00 88.38 69 TYR A C 1
ATOM 521 O O . TYR A 1 69 ? 1.743 -3.603 -13.482 1.00 88.38 69 TYR A O 1
ATOM 529 N N . PRO A 1 70 ? 0.313 -5.052 -14.421 1.00 86.00 70 PRO A N 1
ATOM 530 C CA . PRO A 1 70 ? 1.321 -6.059 -14.777 1.00 86.00 70 PRO A CA 1
ATOM 531 C C . PRO A 1 70 ? 2.456 -5.532 -15.653 1.00 86.00 70 PRO A C 1
ATOM 533 O O . PRO A 1 70 ? 3.605 -5.879 -15.428 1.00 86.00 70 PRO A O 1
ATOM 536 N N . ASP A 1 71 ? 2.134 -4.671 -16.616 1.00 84.69 71 ASP A N 1
ATOM 537 C CA . ASP A 1 71 ? 3.070 -4.239 -17.661 1.00 84.69 71 ASP A CA 1
ATOM 538 C C . ASP A 1 71 ? 3.577 -2.811 -17.424 1.00 84.69 71 ASP A C 1
ATOM 540 O O . ASP A 1 71 ? 4.109 -2.159 -18.326 1.00 84.69 71 ASP A O 1
ATOM 544 N N . ALA A 1 72 ? 3.294 -2.249 -16.247 1.00 78.75 72 ALA A N 1
ATOM 545 C CA . ALA A 1 72 ? 3.718 -0.906 -15.882 1.00 78.75 72 ALA A CA 1
ATOM 546 C C . ALA A 1 72 ? 4.972 -0.962 -15.008 1.00 78.75 72 ALA A C 1
ATOM 548 O O . ALA A 1 72 ? 5.039 -1.753 -14.068 1.00 78.75 72 ALA A O 1
ATOM 549 N N . ASP A 1 73 ? 5.921 -0.083 -15.327 1.00 79.31 73 ASP A N 1
ATOM 550 C CA . ASP A 1 73 ? 7.034 0.308 -14.461 1.00 79.31 73 ASP A CA 1
ATOM 551 C C . ASP A 1 73 ? 6.492 1.348 -13.457 1.00 79.31 73 ASP A C 1
ATOM 553 O O . ASP A 1 73 ? 5.754 0.990 -12.541 1.00 79.31 73 ASP A O 1
ATOM 557 N N . GLN A 1 74 ? 6.711 2.647 -13.687 1.00 66.44 74 GLN A N 1
ATOM 558 C CA . GLN A 1 74 ? 6.458 3.690 -12.668 1.00 66.44 74 GLN A CA 1
ATOM 559 C C . GLN A 1 74 ? 5.190 4.529 -12.916 1.00 66.44 74 GLN A C 1
ATOM 561 O O . GLN A 1 74 ? 4.714 5.227 -12.023 1.00 66.44 74 GLN A O 1
ATOM 566 N N . ILE A 1 75 ? 4.626 4.495 -14.133 1.00 56.81 75 ILE A N 1
ATOM 567 C CA . ILE A 1 75 ? 3.488 5.348 -14.520 1.00 56.81 75 ILE A CA 1
ATOM 568 C C . ILE A 1 75 ? 2.178 4.556 -14.540 1.00 56.81 75 ILE A C 1
ATOM 570 O O . ILE A 1 75 ? 1.992 3.633 -15.339 1.00 56.81 75 ILE A O 1
ATOM 574 N N . VAL A 1 76 ? 1.212 5.008 -13.738 1.00 55.91 76 VAL A N 1
ATOM 575 C CA . VAL A 1 76 ? -0.204 4.640 -13.866 1.00 55.91 76 VAL A CA 1
ATOM 576 C C . VAL A 1 76 ? -0.824 5.496 -14.977 1.00 55.91 76 VAL A C 1
ATOM 578 O O . VAL A 1 76 ? -1.254 6.623 -14.754 1.00 55.91 76 VAL A O 1
ATOM 581 N N . GLY A 1 77 ? -0.799 4.992 -16.213 1.00 50.34 77 GLY A N 1
ATOM 582 C CA . GLY A 1 77 ? -1.429 5.650 -17.364 1.00 50.34 77 GLY A CA 1
ATOM 583 C C . GLY A 1 77 ? -2.964 5.541 -17.351 1.00 50.34 77 GLY A C 1
ATOM 584 O O . GLY A 1 77 ? -3.512 4.670 -16.674 1.00 50.34 77 GLY A O 1
ATOM 585 N N . PRO A 1 78 ? -3.681 6.361 -18.145 1.00 47.16 78 PRO A N 1
ATOM 586 C CA . PRO A 1 78 ? -5.124 6.607 -18.005 1.00 47.16 78 PRO A CA 1
ATOM 587 C C . PRO A 1 78 ? -6.046 5.424 -18.340 1.00 47.16 78 PRO A C 1
ATOM 589 O O . PRO A 1 78 ? -7.261 5.585 -18.302 1.00 47.16 78 PRO A O 1
ATOM 592 N N . ARG A 1 79 ? -5.504 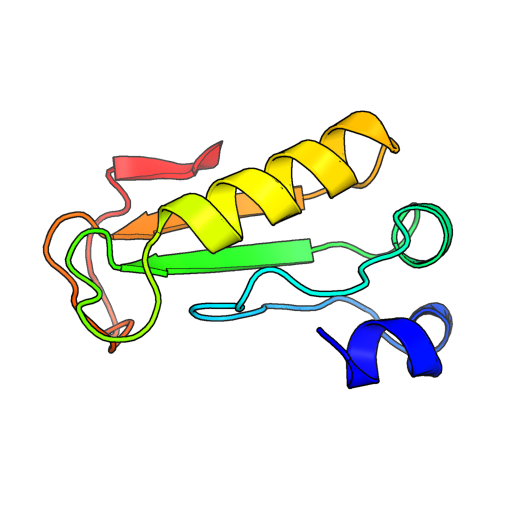4.256 -18.698 1.00 50.31 79 ARG A N 1
ATOM 593 C CA . ARG A 1 79 ? -6.240 3.003 -18.914 1.00 50.31 79 ARG A CA 1
ATOM 594 C C . ARG A 1 79 ? -5.236 1.870 -19.127 1.00 50.31 79 ARG A C 1
ATOM 596 O O . ARG A 1 79 ? -4.760 1.652 -20.236 1.00 50.31 79 ARG A O 1
ATOM 603 N N . ARG A 1 80 ? -4.902 1.150 -18.060 1.00 57.06 80 ARG A N 1
ATOM 604 C CA . ARG A 1 80 ? -4.302 -0.188 -18.145 1.00 57.06 80 ARG A CA 1
ATOM 605 C C . ARG A 1 80 ? -5.173 -1.121 -17.323 1.00 57.06 80 ARG A C 1
ATOM 607 O O . ARG A 1 80 ? -5.522 -0.787 -16.195 1.00 57.06 80 ARG A O 1
ATOM 614 N N . THR A 1 81 ? -5.608 -2.228 -17.913 1.00 52.56 81 THR A N 1
ATOM 615 C CA . THR A 1 81 ? -6.570 -3.138 -17.287 1.00 52.56 81 THR A CA 1
ATOM 616 C C . THR A 1 81 ? -5.936 -3.746 -16.031 1.00 52.56 81 THR A C 1
ATOM 618 O O . THR A 1 81 ? -4.882 -4.375 -16.137 1.00 52.56 81 THR A O 1
ATOM 621 N N . PRO A 1 82 ? -6.508 -3.541 -14.833 1.00 55.41 82 PRO A N 1
ATOM 622 C CA . PRO A 1 82 ? -5.945 -4.107 -13.616 1.00 55.41 82 PRO A CA 1
ATOM 623 C C . PRO A 1 82 ? -6.120 -5.631 -13.624 1.00 55.41 82 PRO A C 1
ATOM 625 O O . PRO A 1 82 ? -7.233 -6.122 -13.790 1.00 55.41 82 PRO A O 1
ATOM 628 N N . ILE A 1 83 ? -5.034 -6.390 -13.422 1.00 56.56 83 ILE A N 1
ATOM 629 C CA . ILE A 1 83 ? -5.095 -7.867 -13.340 1.00 56.56 83 ILE A CA 1
ATOM 630 C C . ILE A 1 83 ? -5.749 -8.330 -12.031 1.00 56.56 83 ILE A C 1
ATOM 632 O O . ILE A 1 83 ? -6.243 -9.454 -11.933 1.00 56.56 83 ILE A O 1
ATOM 636 N N . ARG A 1 84 ? -5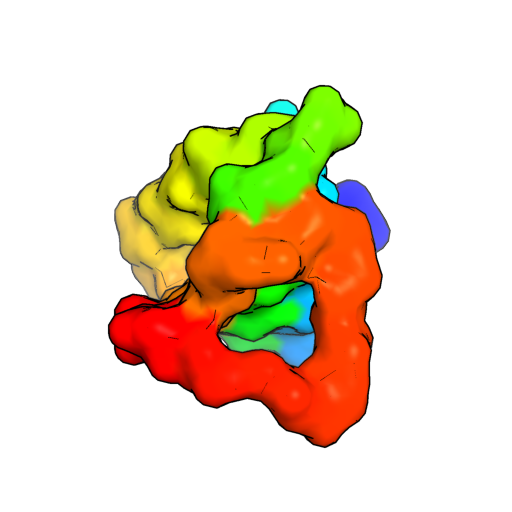.776 -7.472 -11.003 1.00 51.69 84 ARG A N 1
ATOM 637 C CA . ARG A 1 84 ? -6.361 -7.807 -9.705 1.00 51.69 84 ARG A CA 1
ATOM 638 C C . ARG A 1 84 ? -6.721 -6.555 -8.912 1.00 51.69 84 ARG A C 1
ATOM 640 O O . ARG A 1 84 ? -5.850 -5.737 -8.629 1.00 51.69 84 ARG A O 1
ATOM 647 N N . THR A 1 85 ? -7.985 -6.459 -8.516 1.00 48.28 85 THR A N 1
ATOM 648 C CA . THR A 1 85 ? -8.417 -5.650 -7.372 1.00 48.28 85 THR A CA 1
ATOM 649 C C . THR A 1 85 ? -8.657 -6.645 -6.245 1.00 48.28 85 THR A C 1
ATOM 651 O O . THR A 1 85 ? -9.644 -7.377 -6.273 1.00 48.28 85 THR A O 1
ATOM 654 N N . LEU A 1 86 ? -7.692 -6.770 -5.334 1.00 49.38 86 LEU A N 1
ATOM 655 C CA . LEU A 1 86 ? -7.821 -7.594 -4.126 1.00 49.38 86 LEU A CA 1
ATOM 656 C C . LEU A 1 86 ? -8.314 -6.771 -2.950 1.00 49.38 86 LEU A C 1
ATOM 658 O O . LEU A 1 86 ? -8.132 -5.532 -2.974 1.00 49.38 86 LEU A O 1
#

Mean predicted aligned error: 5.97 Å

Radius of gyration: 12.47 Å; Cα contacts (8 Å, |Δi|>4): 167; chains: 1; bounding box: 24×23×33 Å

pLDDT: mean 84.5, std 14.26, range [47.16, 95.94]

Secondary structure (DSSP, 8-state):
-HHHHHHGGG-S-B--BS-------GGGGSSS-EEEEEETT-SSS-HHHHHHHHHHHHHTT--EEEEEETT-SS---S----SEE-